Protein AF-A0A959C4T7-F1 (afdb_monomer_lite)

Structure (mmCIF, N/CA/C/O backbone):
data_AF-A0A959C4T7-F1
#
_entry.id   AF-A0A959C4T7-F1
#
loop_
_atom_site.group_PDB
_atom_site.id
_atom_site.type_symbol
_atom_site.label_atom_id
_atom_site.label_alt_id
_atom_site.label_comp_id
_atom_site.label_asym_id
_atom_site.label_entity_id
_atom_site.label_seq_id
_atom_site.pdbx_PDB_ins_code
_atom_site.Cartn_x
_atom_site.Cartn_y
_atom_site.Cartn_z
_atom_site.occupancy
_atom_site.B_iso_or_equiv
_atom_site.auth_seq_id
_atom_site.auth_comp_id
_atom_site.auth_asym_id
_atom_site.auth_atom_id
_atom_site.pdbx_PDB_model_num
ATOM 1 N N . LYS A 1 1 ? -3.307 13.972 -1.573 1.00 52.47 1 LYS A N 1
ATOM 2 C CA . LYS A 1 1 ? -3.211 14.339 -3.016 1.00 52.47 1 LYS A CA 1
ATOM 3 C C . LYS A 1 1 ? -2.150 13.471 -3.699 1.00 52.47 1 LYS A C 1
ATOM 5 O O . LYS A 1 1 ? -2.328 13.117 -4.856 1.00 52.47 1 LYS A O 1
ATOM 10 N N . GLU A 1 2 ? -1.142 13.026 -2.947 1.00 57.19 2 GLU A N 1
ATOM 11 C CA . GLU A 1 2 ? 0.004 12.233 -3.391 1.00 57.19 2 GLU A CA 1
ATOM 12 C C . GLU A 1 2 ? -0.359 10.912 -4.082 1.00 57.19 2 GLU A C 1
ATOM 14 O O . GLU A 1 2 ? 0.265 10.553 -5.071 1.00 57.19 2 GLU A O 1
ATOM 19 N N . TRP A 1 3 ? -1.396 10.204 -3.622 1.00 58.41 3 TRP A N 1
ATOM 20 C CA . TRP A 1 3 ? -1.771 8.903 -4.195 1.00 58.41 3 TRP A CA 1
ATOM 21 C C . TRP A 1 3 ? -2.257 8.963 -5.645 1.00 58.41 3 TRP A C 1
ATOM 23 O O . TRP A 1 3 ? -1.956 8.081 -6.451 1.00 58.41 3 TRP A O 1
ATOM 33 N N . ARG A 1 4 ? -3.009 10.023 -5.966 1.00 61.78 4 ARG A N 1
ATOM 34 C CA . ARG A 1 4 ? -3.473 10.298 -7.328 1.00 61.78 4 ARG A CA 1
ATOM 35 C C . ARG A 1 4 ? -2.292 10.731 -8.192 1.00 61.78 4 ARG A C 1
ATOM 37 O O . ARG A 1 4 ? -2.090 10.178 -9.260 1.00 61.78 4 ARG A O 1
ATOM 44 N N . SER A 1 5 ? -1.447 11.615 -7.669 1.00 63.38 5 SER A N 1
ATOM 45 C CA . SER A 1 5 ? -0.265 12.094 -8.381 1.00 63.38 5 SER A CA 1
ATOM 46 C C . SER A 1 5 ? 0.776 11.000 -8.661 1.00 63.38 5 SER A C 1
ATOM 48 O O . SER A 1 5 ? 1.448 11.072 -9.681 1.00 63.38 5 SER A O 1
ATOM 50 N N . LEU A 1 6 ? 0.900 9.964 -7.818 1.00 62.59 6 LEU A N 1
ATOM 51 C CA . LEU A 1 6 ? 1.723 8.777 -8.109 1.00 62.59 6 LEU A CA 1
ATOM 52 C C . LEU A 1 6 ? 1.206 8.025 -9.340 1.00 62.59 6 LEU A C 1
ATOM 54 O O . LEU A 1 6 ? 1.989 7.590 -10.180 1.00 62.59 6 LEU A O 1
ATOM 58 N N . GLU A 1 7 ? -0.112 7.858 -9.430 1.00 62.66 7 GLU A N 1
ATOM 59 C CA . GLU A 1 7 ? -0.755 7.243 -10.590 1.00 62.66 7 GLU A CA 1
ATOM 60 C C . GLU A 1 7 ? -0.518 8.069 -11.845 1.00 62.66 7 GLU A C 1
ATOM 62 O O . GLU A 1 7 ? -0.033 7.541 -12.841 1.00 62.66 7 GLU A O 1
ATOM 67 N N . ASP A 1 8 ? -0.775 9.372 -11.749 1.00 63.81 8 ASP A N 1
ATOM 68 C CA . ASP A 1 8 ? -0.604 10.305 -12.853 1.00 63.81 8 ASP A CA 1
ATOM 69 C C . ASP A 1 8 ? 0.860 10.376 -13.299 1.00 63.81 8 ASP A C 1
ATOM 71 O O . ASP A 1 8 ? 1.118 10.438 -14.495 1.00 63.81 8 ASP A O 1
ATOM 75 N N . TYR A 1 9 ? 1.829 10.307 -12.380 1.00 65.44 9 TYR A N 1
ATOM 76 C CA . TYR A 1 9 ? 3.256 10.298 -12.712 1.00 65.44 9 TYR A CA 1
ATOM 77 C C . TYR A 1 9 ? 3.673 9.021 -13.441 1.00 65.44 9 TYR A C 1
ATOM 79 O O . TYR A 1 9 ? 4.323 9.096 -14.484 1.00 65.44 9 TYR A O 1
ATOM 87 N N . ILE A 1 10 ? 3.285 7.851 -12.918 1.00 63.84 10 ILE A N 1
ATOM 88 C CA . ILE A 1 10 ? 3.581 6.564 -13.559 1.00 63.84 10 ILE A CA 1
ATOM 89 C C . ILE A 1 10 ? 2.936 6.521 -14.947 1.00 63.84 10 ILE A C 1
ATOM 91 O O . ILE A 1 10 ? 3.570 6.081 -15.897 1.00 63.84 10 ILE A O 1
ATOM 95 N N . LEU A 1 11 ? 1.709 7.026 -15.096 1.00 62.94 11 LEU A N 1
ATOM 96 C CA . LEU A 1 11 ? 1.049 7.101 -16.395 1.00 62.94 11 LEU A CA 1
ATOM 97 C C . LEU A 1 11 ? 1.735 8.114 -17.322 1.00 62.94 11 LEU A C 1
ATOM 99 O O . LEU A 1 11 ? 2.043 7.760 -18.454 1.00 62.94 11 LEU A O 1
ATOM 103 N N . LYS A 1 12 ? 2.017 9.346 -16.884 1.00 61.69 12 LYS A N 1
ATOM 104 C CA . LYS A 1 12 ? 2.580 10.410 -17.738 1.00 61.69 12 LYS A CA 1
ATOM 105 C C . LYS A 1 12 ? 4.017 10.129 -18.174 1.00 61.69 12 LYS A C 1
ATOM 107 O O . LYS A 1 12 ? 4.310 10.241 -19.362 1.00 61.69 12 LYS A O 1
ATOM 112 N N . LYS A 1 13 ? 4.905 9.752 -17.249 1.00 58.84 13 LYS A N 1
ATOM 113 C CA . LYS A 1 13 ? 6.335 9.571 -17.548 1.00 58.84 13 LYS A CA 1
ATOM 114 C C . LYS A 1 13 ? 6.598 8.351 -18.429 1.00 58.84 13 LYS A C 1
ATOM 116 O O . LYS A 1 13 ? 7.440 8.411 -19.317 1.00 58.84 13 LYS A O 1
ATOM 121 N N . GLU A 1 14 ? 5.848 7.275 -18.213 1.00 53.69 14 GLU A N 1
ATOM 122 C CA . GLU A 1 14 ? 6.056 6.014 -18.923 1.00 53.69 14 GLU A CA 1
ATOM 123 C C . GLU A 1 14 ? 5.244 5.949 -20.232 1.00 53.69 14 GLU A C 1
ATOM 125 O O . GLU A 1 14 ? 5.762 5.474 -21.240 1.00 53.69 14 GLU A O 1
ATOM 130 N N . SER A 1 15 ? 4.011 6.484 -20.284 1.00 49.34 15 SER A N 1
ATOM 131 C CA . SER A 1 15 ? 3.181 6.414 -21.507 1.00 49.34 15 SER A CA 1
ATOM 132 C C . SER A 1 15 ? 3.570 7.405 -22.609 1.00 49.34 15 SER A C 1
ATOM 134 O O . SER A 1 15 ? 3.299 7.134 -23.781 1.00 49.34 15 SER A O 1
ATOM 136 N N . ALA A 1 16 ? 4.197 8.537 -22.264 1.00 49.41 16 ALA A N 1
ATOM 137 C CA . ALA A 1 16 ? 4.578 9.552 -23.247 1.00 49.41 16 ALA A CA 1
ATOM 138 C C . ALA A 1 16 ? 5.778 9.122 -24.107 1.00 49.41 16 ALA A C 1
ATOM 140 O O . ALA A 1 16 ? 5.846 9.482 -25.281 1.00 49.41 16 ALA A O 1
ATOM 141 N N . ALA A 1 17 ? 6.703 8.335 -23.548 1.00 51.78 17 ALA A N 1
ATOM 142 C CA . ALA A 1 17 ? 7.882 7.861 -24.270 1.00 51.78 17 ALA A CA 1
ATOM 143 C C . ALA A 1 17 ? 7.602 6.571 -25.050 1.00 51.78 17 ALA A C 1
ATOM 145 O O . ALA A 1 17 ? 8.000 6.448 -26.206 1.00 51.78 17 ALA A O 1
ATOM 146 N N . ASN A 1 18 ? 6.874 5.628 -24.447 1.00 52.59 18 ASN A N 1
ATOM 147 C CA . ASN A 1 18 ? 6.662 4.299 -24.998 1.00 52.59 18 ASN A CA 1
ATOM 148 C C . ASN A 1 18 ? 5.244 3.829 -24.670 1.00 52.59 18 ASN A C 1
ATOM 150 O O . ASN A 1 18 ? 4.721 4.109 -23.603 1.00 52.59 18 ASN A O 1
ATOM 154 N N . LYS A 1 19 ? 4.572 3.109 -25.572 1.00 61.03 19 LYS A N 1
ATOM 155 C CA . LYS A 1 19 ? 3.182 2.636 -25.390 1.00 61.03 19 LYS A CA 1
ATOM 156 C C . LYS A 1 19 ? 3.085 1.513 -24.338 1.00 61.03 19 LYS A C 1
ATOM 158 O O . LYS A 1 19 ? 2.702 0.386 -24.664 1.00 61.03 19 LYS A O 1
ATOM 163 N N . LEU A 1 20 ? 3.478 1.792 -23.100 1.00 65.44 20 LEU A N 1
ATOM 164 C CA . LEU A 1 20 ? 3.602 0.823 -22.021 1.00 65.44 20 LEU A CA 1
ATOM 165 C C . LEU A 1 20 ? 2.215 0.456 -21.490 1.00 65.44 20 LEU A C 1
ATOM 167 O O . LEU A 1 20 ? 1.358 1.309 -21.257 1.00 65.44 20 LEU A O 1
ATOM 171 N N . LYS A 1 21 ? 1.975 -0.849 -21.325 1.00 76.94 21 LYS A N 1
ATOM 172 C CA . LYS A 1 21 ? 0.752 -1.366 -20.704 1.00 76.94 21 LYS A CA 1
ATOM 173 C C . LYS A 1 21 ? 0.978 -1.447 -19.206 1.00 76.94 21 LYS A C 1
ATOM 175 O O . LYS A 1 21 ? 1.887 -2.147 -18.765 1.00 76.94 21 LYS A O 1
ATOM 180 N N . ILE A 1 22 ? 0.135 -0.759 -18.447 1.00 80.69 22 ILE A N 1
ATOM 181 C CA . ILE A 1 22 ? 0.238 -0.674 -16.992 1.00 80.69 22 ILE A CA 1
ATOM 182 C C . ILE A 1 22 ? -1.016 -1.298 -16.376 1.00 80.69 22 ILE A C 1
ATOM 184 O O . ILE A 1 22 ? -2.133 -1.030 -16.814 1.00 80.69 22 ILE A O 1
ATOM 188 N N . CYS A 1 23 ? -0.829 -2.148 -15.370 1.00 87.12 23 CYS A N 1
ATOM 189 C CA . CYS A 1 23 ? -1.897 -2.692 -14.536 1.00 87.12 23 CYS A CA 1
ATOM 190 C C . CYS A 1 23 ? -1.645 -2.276 -13.091 1.00 87.12 23 CYS A C 1
ATOM 192 O O . CYS A 1 23 ? -0.560 -2.496 -12.555 1.00 87.12 23 CYS A O 1
ATOM 194 N N . VAL A 1 24 ? -2.658 -1.695 -12.460 1.00 87.62 24 VAL A N 1
ATOM 195 C CA . VAL A 1 24 ? -2.575 -1.192 -11.093 1.00 87.62 24 VAL A CA 1
ATOM 196 C C . VAL A 1 24 ? -3.536 -1.979 -10.216 1.00 87.62 24 VAL A C 1
ATOM 198 O O . VAL A 1 24 ? -4.728 -2.052 -10.503 1.00 87.62 24 VAL A O 1
ATOM 201 N N . PHE A 1 25 ? -3.016 -2.525 -9.123 1.00 91.94 25 PHE A N 1
ATOM 202 C CA . PHE A 1 25 ? -3.787 -3.172 -8.068 1.00 91.94 25 PHE A CA 1
ATOM 203 C C . PHE A 1 25 ? -3.610 -2.386 -6.777 1.00 91.94 25 PHE A C 1
ATOM 205 O O . PHE A 1 25 ? -2.521 -1.882 -6.500 1.00 91.94 25 PHE A O 1
ATOM 212 N N . THR A 1 26 ? -4.667 -2.266 -5.982 1.00 92.56 26 THR A N 1
ATOM 213 C CA . THR A 1 26 ? -4.617 -1.547 -4.710 1.00 92.56 26 THR A CA 1
ATOM 214 C C . THR A 1 26 ? -5.614 -2.127 -3.722 1.00 92.56 26 THR A C 1
ATOM 216 O O . THR A 1 26 ? -6.638 -2.685 -4.118 1.00 92.56 26 THR A O 1
ATOM 219 N N . GLY A 1 27 ? -5.313 -1.986 -2.438 1.00 92.69 27 GLY A N 1
ATOM 220 C CA . GLY A 1 27 ? -6.198 -2.398 -1.365 1.00 92.69 27 GLY A CA 1
ATOM 221 C C . GLY A 1 27 ? -5.682 -1.959 0.002 1.00 92.69 27 GLY A C 1
ATOM 222 O O . GLY A 1 27 ? -4.584 -1.403 0.107 1.00 92.69 27 GLY A O 1
ATOM 223 N N . PRO A 1 28 ? -6.474 -2.194 1.055 1.00 93.81 28 PRO A N 1
ATOM 224 C CA . PRO A 1 28 ? -6.009 -2.057 2.424 1.00 93.81 28 PRO A CA 1
ATOM 225 C C . PRO A 1 28 ? -5.143 -3.254 2.833 1.00 93.81 28 PRO A C 1
ATOM 227 O O . PRO A 1 28 ? -5.258 -4.354 2.282 1.00 93.81 28 PRO A O 1
ATOM 230 N N . VAL A 1 29 ? -4.304 -3.039 3.838 1.00 90.62 29 VAL A N 1
ATOM 231 C CA . VAL A 1 29 ? -3.839 -4.094 4.741 1.00 90.62 29 VAL A CA 1
ATOM 232 C C . VAL A 1 29 ? -4.866 -4.181 5.867 1.00 90.62 29 VAL A C 1
ATOM 234 O O . VAL A 1 29 ? -5.235 -3.149 6.417 1.00 90.62 29 VAL A O 1
ATOM 237 N N . LEU A 1 30 ? -5.365 -5.384 6.154 1.00 91.00 30 LEU A N 1
ATOM 238 C CA . LEU A 1 30 ? -6.324 -5.613 7.235 1.00 91.00 30 LEU A CA 1
ATOM 239 C C . LEU A 1 30 ? -5.571 -6.154 8.447 1.00 91.00 30 LEU A C 1
ATOM 241 O O . LEU A 1 30 ? -5.122 -7.302 8.422 1.00 91.00 30 LEU A O 1
ATOM 245 N N . ASP A 1 31 ? -5.431 -5.334 9.481 1.00 85.69 31 ASP A N 1
ATOM 246 C CA . ASP A 1 31 ? -4.787 -5.720 10.733 1.00 85.69 31 ASP A CA 1
ATOM 247 C C . ASP A 1 31 ? -5.857 -5.984 11.810 1.00 85.69 31 ASP A C 1
ATOM 249 O O . ASP A 1 31 ? -6.759 -5.162 11.990 1.00 85.69 31 ASP A O 1
ATOM 253 N N . PRO A 1 32 ? -5.798 -7.104 12.557 1.00 86.75 32 PRO A N 1
ATOM 254 C CA . PRO A 1 32 ? -6.698 -7.343 13.686 1.00 86.75 32 PRO A CA 1
ATOM 255 C C . PRO A 1 32 ? -6.684 -6.236 14.750 1.00 86.75 32 PRO A C 1
ATOM 257 O O . PRO A 1 32 ? -7.658 -6.101 15.489 1.00 86.75 32 PRO A O 1
ATOM 260 N N . GLU A 1 33 ? -5.610 -5.451 14.829 1.00 83.44 33 GLU A N 1
ATOM 261 C CA . GLU A 1 33 ? -5.446 -4.310 15.733 1.00 83.44 33 GLU A CA 1
ATOM 262 C C . GLU A 1 33 ? -5.743 -2.959 15.059 1.00 83.44 33 GLU A C 1
ATOM 264 O O . GLU A 1 33 ? -5.458 -1.906 15.635 1.00 83.44 33 GLU A O 1
ATOM 269 N N . ASP A 1 34 ? -6.346 -2.955 13.862 1.00 88.56 34 ASP A N 1
ATOM 270 C CA . ASP A 1 34 ? -6.796 -1.717 13.229 1.00 88.56 34 ASP A CA 1
ATOM 271 C C . ASP A 1 34 ? -7.769 -0.955 14.157 1.00 88.56 34 ASP A C 1
ATOM 273 O O . ASP A 1 34 ? -8.637 -1.555 14.813 1.00 88.56 34 ASP A O 1
ATOM 277 N N . PRO A 1 35 ? -7.649 0.384 14.223 1.00 89.19 35 PRO A N 1
ATOM 278 C CA . PRO A 1 35 ? -8.424 1.220 15.119 1.00 89.19 35 PRO A CA 1
ATOM 279 C C . PRO A 1 35 ? -9.915 1.137 14.800 1.00 89.19 35 PRO A C 1
ATOM 281 O O . PRO A 1 35 ? -10.342 0.971 13.655 1.00 89.19 35 PRO A O 1
ATOM 284 N N . VAL A 1 36 ? -10.726 1.299 15.836 1.00 91.88 36 VAL A N 1
ATOM 285 C CA . VAL A 1 36 ? -12.180 1.174 15.740 1.00 91.88 36 VAL A CA 1
ATOM 286 C C . VAL A 1 36 ? -12.776 2.536 15.411 1.00 91.88 36 VAL A C 1
ATOM 288 O O . VAL A 1 36 ? -12.429 3.541 16.033 1.00 91.88 36 VAL A O 1
ATOM 291 N N . PHE A 1 37 ? -13.692 2.585 14.451 1.00 93.25 37 PHE A N 1
ATOM 292 C CA . PHE A 1 37 ? -14.459 3.784 14.142 1.00 93.25 37 PHE A CA 1
ATOM 293 C C . PHE A 1 37 ? -15.189 4.290 15.397 1.00 93.25 37 PHE A C 1
ATOM 295 O O . PHE A 1 37 ? -15.720 3.502 16.182 1.00 93.25 37 PHE A O 1
ATOM 302 N N . VAL A 1 38 ? -15.199 5.607 15.624 1.00 89.81 38 VAL A N 1
ATOM 303 C CA . VAL A 1 38 ? -15.763 6.173 16.867 1.00 89.81 38 VAL A CA 1
ATOM 304 C C . VAL A 1 38 ? -17.278 6.005 16.979 1.00 89.81 38 VAL A C 1
ATOM 306 O O . VAL A 1 38 ? -17.814 6.077 18.082 1.00 89.81 38 VAL A O 1
ATOM 309 N N . THR A 1 39 ? -17.973 5.813 15.857 1.00 89.88 39 THR A N 1
ATOM 310 C CA . THR A 1 39 ? -19.428 5.633 15.797 1.00 89.88 39 THR A CA 1
ATOM 311 C C . THR A 1 39 ? -19.758 4.210 15.369 1.00 89.88 39 THR A C 1
ATOM 313 O O . THR A 1 39 ? -19.204 3.715 14.395 1.00 89.88 39 THR A O 1
ATOM 316 N N . ASP A 1 40 ? -20.695 3.562 16.052 1.00 89.25 40 ASP A N 1
ATOM 317 C CA . ASP A 1 40 ? -21.152 2.238 15.635 1.00 89.25 40 ASP A CA 1
ATOM 318 C C . ASP A 1 40 ? -21.925 2.329 14.315 1.00 89.25 40 ASP A C 1
ATOM 320 O O . ASP A 1 40 ? -22.788 3.191 14.120 1.00 89.25 40 ASP A O 1
ATOM 324 N N . VAL A 1 41 ? -21.648 1.407 13.398 1.00 88.81 41 VAL A N 1
ATOM 325 C CA . VAL A 1 41 ? -22.343 1.328 12.113 1.00 88.81 41 VAL A CA 1
ATOM 326 C C . VAL A 1 41 ? -23.367 0.214 12.223 1.00 88.81 41 VAL A C 1
ATOM 328 O O . VAL A 1 41 ? -23.010 -0.953 12.314 1.00 88.81 41 VAL A O 1
ATOM 331 N N . LYS A 1 42 ? -24.658 0.567 12.234 1.00 91.12 42 LYS A N 1
ATOM 332 C CA . LYS A 1 42 ? -25.766 -0.401 12.384 1.00 91.12 42 LYS A CA 1
ATOM 333 C C . LYS A 1 42 ? -25.669 -1.259 13.661 1.00 91.12 42 LYS A C 1
ATOM 335 O O . LYS A 1 42 ? -26.120 -2.398 13.671 1.00 91.12 42 LYS A O 1
ATOM 340 N N . GLY A 1 43 ? -25.115 -0.697 14.738 1.00 89.25 43 GLY A N 1
ATOM 341 C CA . GLY A 1 43 ? -24.920 -1.399 16.011 1.00 89.25 43 GLY A CA 1
ATOM 342 C C . GLY A 1 43 ? -23.677 -2.291 16.056 1.00 89.25 43 GLY A C 1
ATOM 343 O O . GLY A 1 43 ? -23.492 -3.012 17.032 1.00 89.25 43 GLY A O 1
ATOM 344 N N . GLU A 1 44 ? -22.824 -2.240 15.030 1.00 89.75 44 GLU A N 1
ATOM 345 C CA . GLU A 1 44 ? -21.572 -2.988 14.973 1.00 89.75 44 GLU A CA 1
ATOM 346 C C . GLU A 1 44 ? -20.360 -2.060 15.083 1.00 89.75 44 GLU A C 1
ATOM 348 O O . GLU A 1 44 ? -20.327 -0.956 14.525 1.00 89.75 44 GLU A O 1
ATOM 353 N N . ARG A 1 45 ? -19.333 -2.547 15.786 1.00 88.94 45 ARG A N 1
ATOM 354 C CA . ARG A 1 45 ? -18.019 -1.906 15.844 1.00 88.94 45 ARG A CA 1
ATOM 355 C C . ARG A 1 45 ? -17.259 -2.227 14.564 1.00 88.94 45 ARG A C 1
ATOM 357 O O . ARG A 1 45 ? -17.009 -3.392 14.271 1.00 88.94 45 ARG A O 1
ATOM 364 N N . VAL A 1 46 ? -16.875 -1.192 13.824 1.00 92.50 46 VAL A N 1
ATOM 365 C CA . VAL A 1 46 ? -16.160 -1.327 12.548 1.00 92.50 46 VAL A CA 1
ATOM 366 C C . VAL A 1 46 ? -14.708 -0.907 12.726 1.00 92.50 46 VAL A C 1
ATOM 368 O O . VAL A 1 46 ? -14.442 0.162 13.271 1.00 92.50 46 VAL A O 1
ATOM 371 N N . GLN A 1 47 ? -13.771 -1.726 12.250 1.00 92.19 47 GLN A N 1
ATOM 372 C CA . GLN A 1 47 ? -12.352 -1.371 12.190 1.00 92.19 47 GLN A CA 1
ATOM 373 C C . GLN A 1 47 ? -12.038 -0.617 10.898 1.00 92.19 47 GLN A C 1
ATOM 375 O O . GLN A 1 47 ? -12.608 -0.906 9.842 1.00 92.19 47 GLN A O 1
ATOM 380 N N . ILE A 1 48 ? -11.142 0.364 10.987 1.00 91.06 48 ILE A N 1
ATOM 381 C CA . ILE A 1 48 ? -10.713 1.180 9.853 1.00 91.06 48 ILE A CA 1
ATOM 382 C C . ILE A 1 48 ? -9.256 0.851 9.534 1.00 91.06 48 ILE A C 1
ATOM 384 O O . ILE A 1 48 ? -8.388 1.189 10.338 1.00 91.06 48 ILE A O 1
ATOM 388 N N . PRO A 1 49 ? -8.977 0.293 8.342 1.00 91.38 49 PRO A N 1
ATOM 389 C CA . PRO A 1 49 ? -7.618 0.040 7.898 1.00 91.38 49 PRO A CA 1
ATOM 390 C C . PRO A 1 49 ? -6.741 1.284 7.940 1.00 91.38 49 PRO A C 1
ATOM 392 O O . PRO A 1 49 ? -7.112 2.358 7.447 1.00 91.38 49 PRO A O 1
ATOM 395 N N . THR A 1 50 ? -5.551 1.131 8.505 1.00 86.62 50 THR A N 1
ATOM 396 C CA . THR A 1 50 ? -4.587 2.229 8.657 1.00 86.62 50 THR A CA 1
ATOM 397 C C . THR A 1 50 ? -3.506 2.259 7.590 1.00 86.62 50 THR A C 1
ATOM 399 O O . THR A 1 50 ? -2.859 3.295 7.423 1.00 86.62 50 THR A O 1
ATOM 402 N N . LEU A 1 51 ? -3.336 1.167 6.847 1.00 87.44 51 LEU A N 1
ATOM 403 C CA . LEU A 1 51 ? -2.281 0.990 5.859 1.00 87.44 51 LEU A CA 1
ATOM 404 C C . LEU A 1 51 ? -2.877 0.540 4.521 1.00 87.44 51 LEU A C 1
ATOM 406 O O . LEU A 1 51 ? -3.736 -0.338 4.464 1.00 87.44 51 LEU A O 1
ATOM 410 N N . PHE A 1 52 ? -2.409 1.145 3.433 1.00 90.19 52 PHE A N 1
ATOM 411 C CA . PHE A 1 52 ? -2.849 0.855 2.070 1.00 90.19 52 PHE A CA 1
ATOM 412 C C . PHE A 1 52 ? -1.658 0.509 1.201 1.00 90.19 52 PHE A C 1
ATOM 414 O O . PHE A 1 52 ? -0.563 1.038 1.393 1.00 90.19 52 PHE A O 1
ATOM 421 N N . TRP A 1 53 ? -1.891 -0.354 0.219 1.00 91.25 53 TRP A N 1
ATOM 422 C CA . TRP A 1 53 ? -0.878 -0.782 -0.728 1.00 91.25 53 TRP A CA 1
ATOM 423 C C . TRP A 1 53 ? -1.294 -0.506 -2.171 1.00 91.25 53 TRP A C 1
ATOM 425 O O . TRP A 1 53 ? -2.481 -0.464 -2.517 1.00 91.25 53 TRP A O 1
ATOM 435 N N . LYS A 1 54 ? -0.291 -0.342 -3.033 1.00 90.44 54 LYS A N 1
ATOM 436 C CA . LYS A 1 54 ? -0.441 -0.338 -4.492 1.00 90.44 54 LYS A CA 1
ATOM 437 C C . LYS A 1 54 ? 0.651 -1.179 -5.105 1.00 90.44 54 LYS A C 1
ATOM 439 O O . LYS A 1 54 ? 1.815 -1.054 -4.741 1.00 90.44 54 LYS A O 1
ATOM 444 N N . LEU A 1 55 ? 0.257 -2.033 -6.031 1.00 90.50 55 LEU A N 1
ATOM 445 C CA . LEU A 1 55 ? 1.148 -2.871 -6.804 1.00 90.50 55 LEU A CA 1
ATOM 446 C C . LEU A 1 55 ? 0.935 -2.536 -8.270 1.00 90.50 55 LEU A C 1
ATOM 448 O O . LEU A 1 55 ? -0.175 -2.656 -8.790 1.00 90.50 55 LEU A O 1
ATOM 452 N N . VAL A 1 56 ? 2.000 -2.098 -8.923 1.00 89.12 56 VAL A N 1
ATOM 453 C CA . VAL A 1 56 ? 1.964 -1.702 -10.325 1.00 89.12 56 VAL A CA 1
ATOM 454 C C . VAL A 1 56 ? 2.765 -2.706 -11.127 1.00 89.12 56 VAL A C 1
ATOM 456 O O . VAL A 1 56 ? 3.939 -2.925 -10.842 1.00 89.12 56 VAL A O 1
ATOM 459 N N . TYR A 1 57 ? 2.124 -3.298 -12.128 1.00 89.56 57 TYR A N 1
ATOM 460 C CA . TYR A 1 57 ? 2.774 -4.080 -13.169 1.00 89.56 57 TYR A CA 1
ATOM 461 C C . TYR A 1 57 ? 2.891 -3.240 -14.423 1.00 89.56 57 TYR A C 1
ATOM 463 O O . TYR A 1 57 ? 1.931 -2.579 -14.822 1.00 89.56 57 TYR A O 1
ATOM 471 N N . PHE A 1 58 ? 4.038 -3.317 -15.074 1.00 85.38 58 PHE A N 1
ATOM 472 C CA . PHE A 1 58 ? 4.269 -2.635 -16.333 1.00 85.38 58 PHE A CA 1
ATOM 473 C C . PHE A 1 58 ? 5.243 -3.425 -17.195 1.00 85.38 58 PHE A C 1
ATOM 475 O O . PHE A 1 58 ? 6.074 -4.183 -16.698 1.00 85.38 58 PHE A O 1
ATOM 482 N N . THR A 1 59 ? 5.113 -3.285 -18.506 1.00 82.88 59 THR A N 1
ATOM 483 C CA . THR A 1 59 ? 6.068 -3.841 -19.469 1.00 82.88 59 THR A CA 1
ATOM 484 C C . THR A 1 59 ? 7.006 -2.740 -19.912 1.00 82.88 59 THR A C 1
ATOM 486 O O . THR A 1 59 ? 6.491 -1.694 -20.281 1.00 82.88 59 THR A O 1
ATOM 489 N N . THR A 1 60 ? 8.314 -2.976 -19.933 1.00 70.06 60 THR A N 1
ATOM 490 C CA . THR A 1 60 ? 9.308 -2.084 -20.557 1.00 70.06 60 THR A CA 1
ATOM 491 C C . THR A 1 60 ? 9.489 -2.406 -22.051 1.00 70.06 60 THR A C 1
ATOM 493 O O . THR A 1 60 ? 8.964 -3.412 -22.537 1.00 70.06 60 THR A O 1
ATOM 496 N N . ASP A 1 61 ? 10.202 -1.563 -22.808 1.00 68.56 61 ASP A N 1
ATOM 497 C CA . ASP A 1 61 ? 10.415 -1.740 -24.264 1.00 68.56 61 ASP A CA 1
ATOM 498 C C . ASP A 1 61 ? 11.074 -3.071 -24.637 1.00 68.56 61 ASP A C 1
ATOM 500 O O . ASP A 1 61 ? 10.819 -3.643 -25.698 1.00 68.56 61 ASP A O 1
ATOM 504 N N . ASP A 1 62 ? 11.883 -3.603 -23.724 1.00 70.62 62 ASP A N 1
ATOM 505 C CA . ASP A 1 62 ? 12.495 -4.931 -23.799 1.00 70.62 62 ASP A CA 1
ATOM 506 C C . ASP A 1 62 ? 11.475 -6.083 -23.638 1.00 70.62 62 ASP A C 1
ATOM 508 O O . ASP A 1 62 ? 11.858 -7.253 -23.627 1.00 70.62 62 ASP A O 1
ATOM 512 N N . LYS A 1 63 ? 10.174 -5.766 -23.535 1.00 76.94 63 LYS A N 1
ATOM 513 C CA . LYS A 1 63 ? 9.048 -6.677 -23.271 1.00 76.94 63 LYS A CA 1
ATOM 514 C C . LYS A 1 63 ? 9.160 -7.422 -21.940 1.00 76.94 63 LYS A C 1
ATOM 516 O O . LYS A 1 63 ? 8.450 -8.409 -21.730 1.00 76.94 63 LYS A O 1
ATOM 521 N N . THR A 1 64 ? 10.003 -6.949 -21.026 1.00 84.12 64 THR A N 1
ATOM 522 C CA . THR A 1 64 ? 10.107 -7.507 -19.681 1.00 84.12 64 THR A CA 1
ATOM 523 C C . THR A 1 64 ? 8.933 -7.022 -18.839 1.00 84.12 64 THR A C 1
ATOM 525 O O . THR A 1 64 ? 8.686 -5.822 -18.730 1.00 84.12 64 THR A O 1
ATOM 528 N N . LEU A 1 65 ? 8.201 -7.957 -18.227 1.00 89.12 65 LEU A N 1
ATOM 529 C CA . LEU A 1 65 ? 7.193 -7.627 -17.223 1.00 89.12 65 LEU A CA 1
ATOM 530 C C . LEU A 1 65 ? 7.894 -7.307 -15.900 1.00 89.12 65 LEU A C 1
ATOM 532 O O . LEU A 1 65 ? 8.577 -8.161 -15.325 1.00 89.12 65 LEU A O 1
ATOM 536 N N . SER A 1 66 ? 7.680 -6.093 -15.417 1.00 88.38 66 SER A N 1
ATOM 537 C CA . SER A 1 66 ? 8.228 -5.552 -14.179 1.00 88.38 66 SER A CA 1
ATOM 538 C C . SER A 1 66 ? 7.109 -5.235 -13.193 1.00 88.38 66 SER A C 1
ATOM 540 O O . SER A 1 66 ? 5.955 -5.036 -13.586 1.00 88.38 66 SER A O 1
ATOM 542 N N . ARG A 1 67 ? 7.442 -5.215 -11.899 1.00 90.75 67 ARG A N 1
ATOM 543 C CA . ARG A 1 67 ? 6.507 -4.852 -10.833 1.00 90.75 67 ARG A CA 1
ATOM 544 C C . ARG A 1 67 ? 7.160 -4.007 -9.746 1.00 90.75 67 ARG A C 1
ATOM 546 O O . ARG A 1 67 ? 8.328 -4.201 -9.412 1.00 90.75 67 ARG A O 1
ATOM 553 N N . VAL A 1 68 ? 6.366 -3.109 -9.171 1.00 87.94 68 VAL A N 1
ATOM 554 C CA . VAL A 1 68 ? 6.771 -2.214 -8.082 1.00 87.94 68 VAL A CA 1
ATOM 555 C C . VAL A 1 68 ? 5.658 -2.067 -7.046 1.00 87.94 68 VAL A C 1
ATOM 557 O O . VAL A 1 68 ? 4.480 -1.974 -7.399 1.00 87.94 68 VAL A O 1
ATOM 560 N N . GLY A 1 69 ? 6.035 -2.075 -5.766 1.00 88.75 69 GLY A N 1
ATOM 561 C CA . GLY A 1 69 ? 5.125 -1.977 -4.629 1.00 88.75 69 GLY A CA 1
ATOM 562 C C . GLY A 1 69 ? 5.236 -0.648 -3.886 1.00 88.75 69 GLY A C 1
ATOM 563 O O . GLY A 1 69 ? 6.330 -0.112 -3.705 1.00 88.75 69 GLY A O 1
ATOM 564 N N . PHE A 1 70 ? 4.100 -0.153 -3.405 1.00 87.56 70 PHE A N 1
ATOM 565 C CA . PHE A 1 70 ? 3.997 1.045 -2.579 1.00 87.56 70 PHE A CA 1
ATOM 566 C C . PHE A 1 70 ? 3.130 0.797 -1.346 1.00 87.56 70 PHE A C 1
ATOM 568 O O . PHE A 1 70 ? 2.152 0.051 -1.424 1.00 87.56 70 PHE A O 1
ATOM 575 N N . LEU A 1 71 ? 3.460 1.473 -0.245 1.00 86.00 71 LEU A N 1
ATOM 576 C CA . LEU A 1 71 ? 2.687 1.529 0.994 1.00 86.00 71 LEU A CA 1
ATOM 577 C C . LEU A 1 71 ? 2.405 2.976 1.405 1.00 86.00 71 LEU A C 1
ATOM 579 O O . LEU A 1 71 ? 3.220 3.868 1.170 1.00 86.00 71 LEU A O 1
ATOM 583 N N . MET A 1 72 ? 1.258 3.201 2.039 1.00 84.06 72 MET A N 1
ATOM 584 C CA . MET A 1 72 ? 0.857 4.498 2.583 1.00 84.06 72 MET A CA 1
ATOM 585 C C . MET A 1 72 ? 0.069 4.316 3.881 1.00 84.06 72 MET A C 1
ATOM 587 O O . MET A 1 72 ? -0.903 3.560 3.911 1.00 84.06 72 MET A O 1
ATOM 591 N N . GLY A 1 73 ? 0.469 5.035 4.931 1.00 83.62 73 GLY A N 1
ATOM 592 C CA . GLY A 1 73 ? -0.215 5.057 6.225 1.00 83.62 73 GLY A CA 1
ATOM 593 C C . GLY A 1 73 ? -1.173 6.245 6.388 1.00 83.62 73 GLY A C 1
ATOM 594 O O . GLY A 1 73 ? -0.928 7.335 5.865 1.00 83.62 73 GLY A O 1
ATOM 595 N N . GLN A 1 74 ? -2.254 6.041 7.147 1.00 81.19 74 GLN A N 1
ATOM 596 C CA . GLN A 1 74 ? -3.222 7.083 7.532 1.00 81.19 74 GLN A CA 1
ATOM 597 C C . GLN A 1 74 ? -3.607 7.074 9.026 1.00 81.19 74 GLN A C 1
ATOM 599 O O . GLN A 1 74 ? -4.561 7.746 9.424 1.00 81.19 74 GLN A O 1
ATOM 604 N N . LYS A 1 75 ? -2.903 6.303 9.868 1.00 80.44 75 LYS A N 1
ATOM 605 C CA . LYS A 1 75 ? -3.261 6.098 11.284 1.00 80.44 75 LYS A CA 1
ATOM 606 C C . LYS A 1 75 ? -3.343 7.407 12.067 1.00 80.44 75 LYS A C 1
ATOM 608 O O . LYS A 1 75 ? -4.373 7.688 12.681 1.00 80.44 75 LYS A O 1
ATOM 613 N N . ASN A 1 76 ? -2.296 8.230 12.023 1.00 76.88 76 ASN A N 1
ATOM 614 C CA . ASN A 1 76 ? -2.246 9.44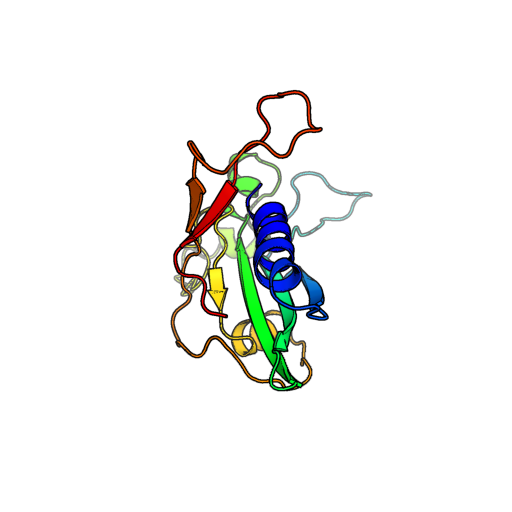7 12.832 1.00 76.88 76 ASN A CA 1
ATOM 615 C C . ASN A 1 76 ? -3.304 10.467 12.367 1.00 76.88 76 ASN A C 1
ATOM 617 O O . ASN A 1 76 ? -3.893 11.150 13.207 1.00 76.88 76 ASN A O 1
ATOM 621 N N . LEU A 1 77 ? -3.640 10.518 11.073 1.00 81.44 77 LEU A N 1
ATOM 622 C CA . LEU A 1 77 ? -4.745 11.330 10.549 1.00 81.44 77 LEU A CA 1
ATOM 623 C C . LEU A 1 77 ? -6.109 10.919 11.131 1.00 81.44 77 LEU A C 1
ATOM 625 O O . LEU A 1 77 ? -6.890 11.793 11.520 1.00 81.44 77 LEU A O 1
ATOM 629 N N . LEU A 1 78 ? -6.397 9.614 11.197 1.00 85.06 78 LEU A N 1
ATOM 630 C CA . LEU A 1 78 ? -7.654 9.088 11.745 1.00 85.06 78 LEU A CA 1
ATOM 631 C C . LEU A 1 78 ? -7.803 9.421 13.233 1.00 85.06 78 LEU A C 1
ATOM 633 O O . LEU A 1 78 ? -8.873 9.867 13.658 1.00 85.06 78 LEU A O 1
ATOM 637 N N . LEU A 1 79 ? -6.724 9.253 14.002 1.00 83.12 79 LEU A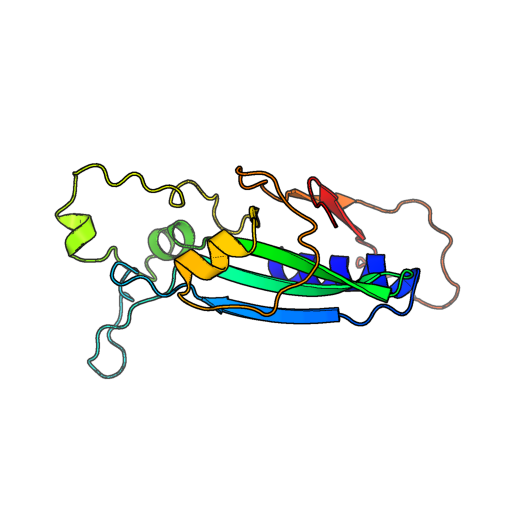 N 1
ATOM 638 C CA . LEU A 1 79 ? -6.706 9.525 15.440 1.00 83.12 79 LEU A CA 1
ATOM 639 C C . LEU A 1 79 ? -6.806 11.031 15.733 1.00 83.12 79 LEU A C 1
ATOM 641 O O . LEU A 1 79 ? -7.660 11.452 16.509 1.00 83.12 79 LEU A O 1
ATOM 645 N N . LYS A 1 80 ? -6.001 11.871 15.062 1.00 84.38 80 LYS A N 1
ATOM 646 C CA . LYS A 1 80 ? -6.016 13.340 15.247 1.00 84.38 80 LYS A CA 1
ATOM 647 C C . LYS A 1 80 ? -7.374 13.961 14.932 1.00 84.38 80 LYS A C 1
ATOM 649 O O . LYS A 1 80 ? -7.750 14.957 15.543 1.00 84.38 80 LYS A O 1
ATOM 654 N N . ARG A 1 81 ? -8.104 13.400 13.964 1.00 87.69 81 ARG A N 1
ATOM 655 C CA . ARG A 1 81 ? -9.441 13.873 13.574 1.00 87.69 81 ARG A CA 1
ATOM 656 C C . ARG A 1 81 ? -10.570 13.253 14.391 1.00 87.69 81 ARG A C 1
ATOM 658 O O . ARG A 1 81 ? -11.727 13.534 14.095 1.00 87.69 81 ARG A O 1
ATOM 665 N N . ASN A 1 82 ? -10.249 12.428 15.389 1.00 87.31 82 ASN A N 1
ATOM 666 C CA . ASN A 1 82 ? -11.225 11.703 16.197 1.00 87.31 82 ASN A CA 1
ATOM 667 C C . ASN A 1 82 ? -12.217 10.895 15.335 1.00 87.31 82 ASN A C 1
ATOM 669 O O . ASN A 1 82 ? -13.405 10.820 15.634 1.00 87.31 82 ASN A O 1
ATOM 673 N N . ILE A 1 83 ? -11.728 10.339 14.221 1.00 88.69 83 ILE A N 1
ATOM 674 C CA . ILE A 1 83 ? -12.502 9.464 13.331 1.00 88.69 83 ILE A CA 1
ATOM 675 C C . ILE A 1 83 ? -12.447 8.036 13.865 1.00 88.69 83 ILE A C 1
ATOM 677 O O . ILE A 1 83 ? -13.452 7.334 13.861 1.00 88.69 83 ILE A O 1
ATOM 681 N N . ALA A 1 84 ? -11.284 7.606 14.349 1.00 87.94 84 ALA A N 1
ATOM 682 C CA . ALA A 1 84 ? -11.098 6.294 14.947 1.00 87.94 84 ALA A CA 1
ATOM 683 C C . ALA A 1 84 ? -10.444 6.424 16.324 1.00 87.94 84 ALA A C 1
ATOM 685 O O . ALA A 1 84 ? -9.724 7.388 16.592 1.00 87.94 84 ALA A O 1
ATOM 686 N N . LYS A 1 85 ? -10.693 5.443 17.185 1.00 88.12 85 LYS A N 1
ATOM 687 C CA . LYS A 1 85 ? -10.023 5.269 18.475 1.00 88.12 85 LYS A CA 1
ATOM 688 C C . LYS A 1 85 ? -9.088 4.056 18.404 1.00 88.12 85 LYS A C 1
ATOM 690 O O . LYS A 1 85 ? -9.413 3.111 17.680 1.00 88.12 85 LYS A O 1
ATOM 695 N N . PRO A 1 86 ? -7.951 4.064 19.123 1.00 81.88 86 PRO A N 1
ATOM 696 C CA . PRO A 1 86 ? -7.061 2.907 19.180 1.00 81.88 86 PRO A CA 1
ATOM 697 C C . PRO A 1 86 ? -7.828 1.647 19.582 1.00 81.88 86 PRO A C 1
ATOM 699 O O . PRO A 1 86 ? -8.809 1.723 20.331 1.00 81.88 86 PRO A O 1
ATOM 702 N N . TYR A 1 87 ? -7.401 0.500 19.060 1.00 78.81 87 TYR A N 1
ATOM 703 C CA . TYR A 1 87 ? -8.002 -0.776 19.425 1.00 78.81 87 TYR A CA 1
ATOM 704 C C . TYR A 1 87 ? -7.765 -1.065 20.919 1.00 78.81 87 TYR A C 1
ATOM 706 O O . TYR A 1 87 ? -6.763 -0.635 21.487 1.00 78.81 87 TYR A O 1
ATOM 714 N N . GLU A 1 88 ? -8.689 -1.775 21.574 1.00 70.12 88 GLU A N 1
ATOM 715 C CA . GLU A 1 88 ? -8.671 -1.972 23.036 1.00 70.12 88 GLU A CA 1
ATOM 716 C C . GLU A 1 88 ? -7.357 -2.613 23.527 1.00 70.12 88 GLU A C 1
ATOM 718 O O . GLU A 1 88 ? -6.820 -2.188 24.548 1.00 70.12 88 GLU A O 1
ATOM 723 N N . SER A 1 89 ? -6.763 -3.532 22.753 1.00 64.00 89 SER A N 1
ATOM 724 C CA . SER A 1 89 ? -5.456 -4.129 23.078 1.00 64.00 89 SER A CA 1
ATOM 725 C C . SER A 1 89 ? -4.280 -3.143 23.006 1.00 64.00 89 SER A C 1
ATOM 727 O O . SER A 1 89 ? -3.319 -3.300 23.758 1.00 64.00 89 SER A O 1
ATOM 729 N N . GLU A 1 90 ? -4.335 -2.103 22.161 1.00 57.84 90 GLU A N 1
ATOM 730 C CA . GLU A 1 90 ? -3.300 -1.056 22.113 1.00 57.84 90 GLU A CA 1
ATOM 731 C C . GLU A 1 90 ? -3.357 -0.136 23.343 1.00 57.84 90 GLU A C 1
ATOM 733 O O . GLU A 1 90 ? -2.336 0.427 23.734 1.00 57.84 90 GLU A O 1
ATOM 738 N N . LEU A 1 91 ? -4.530 0.014 23.970 1.00 56.47 91 LEU A N 1
ATOM 739 C CA . LEU A 1 91 ? -4.697 0.821 25.185 1.00 56.47 91 LEU A CA 1
ATOM 740 C C . LEU A 1 91 ? -4.123 0.120 26.427 1.00 56.47 91 LEU A C 1
ATOM 742 O O . LEU A 1 91 ? -3.664 0.791 27.351 1.00 56.47 91 LEU A O 1
ATOM 746 N N . GLU A 1 92 ? -4.117 -1.215 26.439 1.00 51.69 92 GLU A N 1
ATOM 747 C CA . GLU A 1 92 ? -3.534 -2.031 27.512 1.00 51.69 92 GLU A CA 1
ATOM 748 C C . GLU A 1 92 ? -2.031 -2.296 27.296 1.00 51.69 92 GLU A C 1
ATOM 750 O O . GLU A 1 92 ? -1.269 -2.457 28.254 1.00 51.69 92 GLU A O 1
ATOM 755 N N . ALA A 1 93 ? -1.569 -2.283 26.043 1.00 48.69 93 ALA A N 1
ATOM 756 C CA . ALA A 1 93 ? -0.177 -2.505 25.679 1.00 48.69 93 ALA A CA 1
ATOM 757 C C . ALA A 1 93 ? 0.648 -1.201 25.655 1.00 48.69 93 ALA A C 1
ATOM 759 O O . ALA A 1 93 ? 1.045 -0.706 24.604 1.00 48.69 93 ALA A O 1
ATOM 760 N N . VAL A 1 94 ? 1.080 -0.734 26.832 1.00 43.12 94 VAL A N 1
ATOM 761 C CA . VAL A 1 94 ? 2.296 0.114 26.976 1.00 43.12 94 VAL A CA 1
ATOM 762 C C . VAL A 1 94 ? 3.580 -0.680 26.616 1.00 43.12 94 VAL A C 1
ATOM 764 O O . VAL A 1 94 ? 4.702 -0.181 26.678 1.00 43.12 94 VAL A O 1
ATOM 767 N N . VAL A 1 95 ? 3.442 -1.943 26.201 1.00 39.81 95 VAL A N 1
ATOM 768 C CA . VAL A 1 95 ? 4.541 -2.866 25.920 1.00 39.81 95 VAL A CA 1
ATOM 769 C C . VAL A 1 95 ? 4.866 -2.881 24.426 1.00 39.81 95 VAL A C 1
ATOM 771 O O . VAL A 1 95 ? 4.196 -3.527 23.628 1.00 39.81 95 VAL A O 1
ATOM 774 N N . VAL A 1 96 ? 5.932 -2.152 24.092 1.00 41.06 96 VAL A N 1
ATOM 775 C CA . VAL A 1 96 ? 6.909 -2.344 23.003 1.00 41.06 96 VAL A CA 1
ATOM 776 C C . VAL A 1 96 ? 6.596 -3.498 22.030 1.00 41.06 96 VAL A C 1
ATOM 778 O O . VAL A 1 96 ? 7.248 -4.541 22.048 1.00 41.06 96 VAL A O 1
ATOM 781 N N . LYS A 1 97 ? 5.648 -3.303 21.108 1.00 38.75 97 LYS A N 1
ATOM 782 C CA . LYS A 1 97 ? 5.742 -3.965 19.801 1.00 38.75 97 LYS A CA 1
ATOM 783 C C . LYS A 1 97 ? 6.695 -3.127 18.949 1.00 38.75 97 LYS A C 1
ATOM 785 O O . LYS A 1 97 ? 6.548 -1.903 18.942 1.00 38.75 97 LYS A O 1
ATOM 790 N N . PRO A 1 98 ? 7.667 -3.724 18.239 1.00 37.16 98 PRO A N 1
ATOM 791 C CA . PRO A 1 98 ? 8.413 -2.994 17.229 1.00 37.16 98 PRO A CA 1
ATOM 792 C C . PRO A 1 98 ? 7.417 -2.651 16.122 1.00 37.16 98 PRO A C 1
ATOM 794 O O . PRO A 1 98 ? 7.107 -3.468 15.257 1.00 37.16 98 PRO A O 1
ATOM 797 N N . LYS A 1 99 ? 6.839 -1.456 16.208 1.00 48.03 99 LYS A N 1
ATOM 798 C CA . LYS A 1 99 ? 5.916 -0.928 15.217 1.00 48.03 99 LYS A CA 1
ATOM 799 C C . LYS A 1 99 ? 6.755 -0.468 14.040 1.00 48.03 99 LYS A C 1
ATOM 801 O O . LYS A 1 99 ? 7.041 0.710 13.897 1.00 48.03 99 LYS A O 1
ATOM 806 N N . VAL A 1 100 ? 7.170 -1.423 13.209 1.00 46.22 100 VAL A N 1
ATOM 807 C CA . VAL A 1 100 ? 8.018 -1.192 12.025 1.00 46.22 100 VAL A CA 1
ATOM 808 C C . VAL A 1 100 ? 7.404 -0.140 11.076 1.00 46.22 100 VAL A C 1
ATOM 810 O O . VAL A 1 100 ? 8.100 0.385 10.214 1.00 46.22 100 VAL A O 1
ATOM 813 N N . PHE A 1 101 ? 6.122 0.206 11.261 1.00 50.34 101 PHE A N 1
ATOM 814 C CA . PHE A 1 101 ? 5.339 1.035 10.352 1.00 50.34 101 PHE A CA 1
ATOM 815 C C . PHE A 1 101 ? 4.484 2.137 11.014 1.00 50.34 101 PHE A C 1
ATOM 817 O O . PHE A 1 101 ? 3.854 2.896 10.281 1.00 50.34 101 PHE A O 1
ATOM 824 N N . ASP A 1 102 ? 4.473 2.286 12.352 1.00 49.16 102 ASP A N 1
ATOM 825 C CA . ASP A 1 102 ? 3.784 3.440 12.986 1.00 49.16 102 ASP A CA 1
ATOM 826 C C . ASP A 1 102 ? 4.568 4.756 12.789 1.00 49.16 102 ASP A C 1
ATOM 828 O O . ASP A 1 102 ? 4.006 5.835 12.973 1.00 49.16 102 ASP A O 1
ATOM 832 N N . ASP A 1 103 ? 5.831 4.666 12.355 1.00 51.16 103 ASP A N 1
ATOM 833 C CA . ASP A 1 103 ? 6.709 5.804 12.046 1.00 51.16 103 ASP A CA 1
ATOM 834 C C . ASP A 1 103 ? 6.534 6.338 10.612 1.00 51.16 103 ASP A C 1
ATOM 836 O O . ASP A 1 103 ? 7.276 7.220 10.170 1.00 51.16 103 ASP A O 1
ATOM 840 N N . TYR A 1 104 ? 5.578 5.805 9.844 1.00 56.31 104 TYR A N 1
ATOM 841 C CA . TYR A 1 104 ? 5.242 6.391 8.555 1.00 56.31 104 TYR A CA 1
ATOM 842 C C . TYR A 1 104 ? 4.511 7.715 8.758 1.00 56.31 104 TYR A C 1
ATOM 844 O O . TYR A 1 104 ? 3.438 7.774 9.362 1.00 56.31 104 TYR A O 1
ATOM 852 N N . ASP A 1 105 ? 5.100 8.783 8.220 1.00 56.97 105 ASP A N 1
ATOM 853 C CA . ASP A 1 105 ? 4.456 10.089 8.198 1.00 56.97 105 ASP A CA 1
ATOM 854 C C . ASP A 1 105 ? 3.092 9.972 7.512 1.00 56.97 105 ASP A C 1
ATOM 856 O O . ASP A 1 105 ? 2.961 9.340 6.458 1.00 56.97 105 ASP A O 1
ATOM 860 N N . ASP A 1 106 ? 2.079 10.602 8.110 1.00 57.50 106 ASP A N 1
ATOM 861 C CA . ASP A 1 106 ? 0.726 10.648 7.557 1.00 57.50 106 ASP A CA 1
ATOM 862 C C . ASP A 1 106 ? 0.764 11.032 6.072 1.00 57.50 106 ASP A C 1
ATOM 864 O O . ASP A 1 106 ? 1.345 12.057 5.709 1.00 57.50 106 ASP A O 1
ATOM 868 N N . ALA A 1 107 ? 0.110 10.230 5.224 1.00 59.62 107 ALA A N 1
ATOM 869 C CA . ALA A 1 107 ? -0.008 10.444 3.777 1.00 59.62 107 ALA A CA 1
ATOM 870 C C . ALA A 1 107 ? 1.299 10.369 2.961 1.00 59.62 107 ALA A C 1
ATOM 872 O O . ALA A 1 107 ? 1.270 10.571 1.742 1.00 59.62 107 ALA A O 1
ATOM 873 N N . ALA A 1 108 ? 2.432 10.014 3.571 1.00 65.06 108 ALA A N 1
ATOM 874 C CA . ALA A 1 108 ? 3.640 9.726 2.815 1.00 65.06 108 ALA A CA 1
ATOM 875 C C . ALA A 1 108 ? 3.530 8.375 2.094 1.00 65.06 108 ALA A C 1
ATOM 877 O O . ALA A 1 108 ? 3.047 7.380 2.635 1.00 65.06 108 ALA A O 1
ATOM 878 N N . THR A 1 109 ? 3.992 8.352 0.845 1.00 74.12 109 THR A N 1
ATOM 879 C CA . THR A 1 109 ? 4.084 7.126 0.048 1.00 74.12 109 THR A CA 1
ATOM 880 C C . THR A 1 109 ? 5.472 6.541 0.222 1.00 74.12 109 THR A C 1
ATOM 882 O O . THR A 1 109 ? 6.458 7.258 0.095 1.00 74.12 109 THR A O 1
ATOM 885 N N . TYR A 1 110 ? 5.564 5.243 0.464 1.00 78.75 110 TYR A N 1
ATOM 886 C CA . TYR A 1 110 ? 6.827 4.528 0.568 1.00 78.75 110 TYR A CA 1
ATOM 887 C C . TYR A 1 110 ? 6.900 3.473 -0.519 1.00 78.75 110 TYR A C 1
ATOM 889 O O . TYR A 1 110 ? 5.966 2.693 -0.685 1.00 78.75 110 TYR A O 1
ATOM 897 N N . GLN A 1 111 ? 8.009 3.426 -1.246 1.00 82.38 111 GLN A N 1
ATOM 898 C CA . GLN A 1 111 ? 8.305 2.313 -2.133 1.00 82.38 111 GLN A CA 1
ATOM 899 C C . GLN A 1 111 ? 8.866 1.149 -1.311 1.00 82.38 111 GLN A C 1
ATOM 901 O O . GLN A 1 111 ? 9.740 1.336 -0.457 1.00 82.38 111 GLN A O 1
ATOM 906 N N . VAL A 1 112 ? 8.336 -0.050 -1.550 1.00 82.75 112 VAL A N 1
ATOM 907 C CA . VAL A 1 112 ? 8.678 -1.266 -0.803 1.00 82.75 112 VAL A CA 1
ATOM 908 C C . VAL A 1 112 ? 8.842 -2.466 -1.728 1.00 82.75 112 VAL A C 1
ATOM 910 O O . VAL A 1 112 ? 8.340 -2.484 -2.853 1.00 82.75 112 VAL A O 1
ATOM 913 N N . ASN A 1 113 ? 9.508 -3.511 -1.230 1.00 87.62 113 ASN A N 1
ATOM 914 C CA . ASN A 1 113 ? 9.519 -4.801 -1.917 1.00 87.62 113 ASN A CA 1
ATOM 915 C C . ASN A 1 113 ? 8.108 -5.390 -1.957 1.00 87.62 113 ASN A C 1
ATOM 917 O O . ASN A 1 113 ? 7.376 -5.335 -0.967 1.00 87.62 113 ASN A O 1
ATOM 921 N N . VAL A 1 114 ? 7.761 -6.037 -3.069 1.00 89.69 114 VAL A N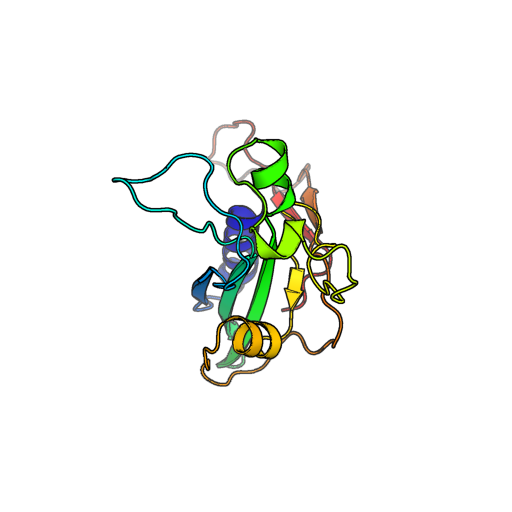 1
ATOM 922 C CA . VAL A 1 114 ? 6.460 -6.707 -3.221 1.00 89.69 114 VAL A CA 1
ATOM 923 C C . VAL A 1 114 ? 6.260 -7.778 -2.146 1.00 89.69 114 VAL A C 1
ATOM 925 O O . VAL A 1 114 ? 5.167 -7.894 -1.605 1.00 89.69 114 VAL A O 1
ATOM 928 N N . ASP A 1 115 ? 7.331 -8.460 -1.736 1.00 89.81 115 ASP A N 1
ATOM 929 C CA . ASP A 1 115 ? 7.307 -9.447 -0.651 1.00 89.81 115 ASP A CA 1
ATOM 930 C C . ASP A 1 115 ? 6.832 -8.862 0.695 1.00 89.81 115 ASP A C 1
ATOM 932 O O . ASP A 1 115 ? 6.304 -9.589 1.534 1.00 89.81 115 ASP A O 1
ATOM 936 N N . VAL A 1 116 ? 7.017 -7.557 0.935 1.00 87.44 116 VAL A N 1
ATOM 937 C CA . VAL A 1 116 ? 6.486 -6.888 2.136 1.00 87.44 116 VAL A CA 1
ATOM 938 C C . VAL A 1 116 ? 4.965 -6.801 2.047 1.00 87.44 116 VAL A C 1
ATOM 940 O O . VAL A 1 116 ? 4.281 -7.129 3.011 1.00 87.44 116 VAL A O 1
ATOM 943 N N . ILE A 1 117 ? 4.432 -6.427 0.882 1.00 90.31 117 ILE A N 1
ATOM 944 C CA . ILE A 1 117 ? 2.985 -6.370 0.645 1.00 90.31 117 ILE A CA 1
ATOM 945 C C . ILE A 1 117 ? 2.380 -7.775 0.750 1.00 90.31 117 ILE A C 1
ATOM 947 O O . ILE A 1 117 ? 1.356 -7.942 1.406 1.00 90.31 117 ILE A O 1
ATOM 951 N N . GLU A 1 118 ? 3.021 -8.796 0.174 1.00 92.38 118 GLU A N 1
ATOM 952 C CA . GLU A 1 118 ? 2.581 -10.198 0.287 1.00 92.38 118 GLU A CA 1
ATOM 953 C C . GLU A 1 118 ? 2.507 -10.651 1.754 1.00 92.38 118 GLU A C 1
ATOM 955 O O . GLU A 1 118 ? 1.501 -11.215 2.179 1.00 92.38 118 GLU A O 1
ATOM 960 N N . LYS A 1 119 ? 3.523 -10.332 2.569 1.00 90.19 119 LYS A N 1
ATOM 961 C CA . LYS A 1 119 ? 3.531 -10.659 4.008 1.00 90.19 119 LYS A CA 1
ATOM 962 C C . LYS A 1 119 ? 2.440 -9.940 4.796 1.00 90.19 119 LYS A C 1
ATOM 964 O O . LYS A 1 119 ? 1.839 -10.553 5.670 1.00 90.19 119 LYS A O 1
ATOM 969 N N . LEU A 1 120 ? 2.210 -8.659 4.511 1.00 87.94 120 LEU A N 1
ATOM 970 C CA . LEU A 1 120 ? 1.219 -7.846 5.222 1.00 87.94 120 LEU A CA 1
ATOM 971 C C . LEU A 1 120 ? -0.216 -8.226 4.852 1.00 87.94 120 LEU A C 1
ATOM 973 O O . LEU A 1 120 ? -1.097 -8.225 5.701 1.00 87.94 120 LEU A O 1
ATOM 977 N N . THR A 1 121 ? -0.458 -8.538 3.581 1.00 90.88 121 THR A N 1
ATOM 978 C CA . THR A 1 121 ? -1.809 -8.808 3.064 1.00 90.88 121 THR A CA 1
ATOM 979 C C . THR A 1 121 ? -2.182 -10.287 3.091 1.00 90.88 121 THR A C 1
ATOM 981 O O . THR A 1 121 ? -3.359 -10.622 2.991 1.00 90.88 121 THR A O 1
ATOM 984 N N . GLY A 1 122 ? -1.193 -11.183 3.168 1.00 91.50 122 GLY A N 1
ATOM 985 C CA . GLY A 1 122 ? -1.380 -12.618 2.957 1.00 91.50 122 GLY A CA 1
ATOM 986 C C . GLY A 1 122 ? -1.626 -13.003 1.492 1.00 91.50 122 GLY A C 1
ATOM 987 O O . GLY A 1 122 ? -1.865 -14.177 1.206 1.00 91.50 122 GLY A O 1
ATOM 988 N N . PHE A 1 123 ? -1.581 -12.050 0.554 1.00 92.38 123 PHE A N 1
ATOM 989 C CA . PHE A 1 123 ? -1.721 -12.337 -0.870 1.00 92.38 123 PHE A CA 1
ATOM 990 C C . PHE A 1 123 ? -0.418 -12.844 -1.480 1.00 92.38 123 PHE A C 1
ATOM 992 O O . PHE A 1 123 ? 0.677 -12.504 -1.042 1.00 92.38 123 PHE A O 1
ATOM 999 N N . ALA A 1 124 ? -0.554 -13.627 -2.548 1.00 93.69 124 ALA A N 1
ATOM 1000 C CA . ALA A 1 124 ? 0.542 -13.981 -3.435 1.00 93.69 124 ALA A CA 1
ATOM 1001 C C . ALA A 1 124 ? 0.286 -13.338 -4.796 1.00 93.69 124 ALA A C 1
ATOM 1003 O O . ALA A 1 124 ? -0.769 -13.557 -5.400 1.00 93.69 124 ALA A O 1
ATOM 1004 N N . PHE A 1 125 ? 1.245 -12.560 -5.291 1.00 92.94 125 PHE A N 1
ATOM 1005 C CA . PHE A 1 125 ? 1.130 -11.921 -6.592 1.00 92.94 125 PHE A CA 1
ATOM 1006 C C . PHE A 1 125 ? 1.977 -12.653 -7.641 1.00 92.94 125 PHE A C 1
ATOM 1008 O O . PHE A 1 125 ? 3.039 -13.198 -7.318 1.00 92.94 125 PHE A O 1
ATOM 1015 N N . PRO A 1 126 ? 1.554 -12.654 -8.920 1.00 93.88 126 PRO A N 1
ATOM 1016 C CA . PRO A 1 126 ? 2.342 -13.234 -10.000 1.00 93.88 126 PRO A CA 1
ATOM 1017 C C . PRO A 1 126 ? 3.785 -12.715 -10.014 1.00 93.88 126 PRO A C 1
ATOM 1019 O O . PRO A 1 126 ? 4.053 -11.534 -9.786 1.00 93.88 126 PRO A O 1
ATOM 1022 N N . LYS A 1 127 ? 4.748 -13.603 -10.272 1.00 92.81 127 LYS A N 1
ATOM 1023 C CA . LYS A 1 127 ? 6.155 -13.200 -10.336 1.00 92.81 127 LYS A CA 1
ATOM 1024 C C . LYS A 1 127 ? 6.402 -12.337 -11.577 1.00 92.81 127 LYS A C 1
ATOM 1026 O O . LYS A 1 127 ? 5.917 -12.636 -12.664 1.00 92.81 127 LYS A O 1
ATOM 1031 N N . ALA A 1 128 ? 7.180 -11.279 -11.390 1.00 90.56 128 ALA A N 1
ATOM 1032 C CA . ALA A 1 128 ? 7.687 -10.386 -12.424 1.00 90.56 128 ALA A CA 1
ATOM 1033 C C . ALA A 1 128 ? 9.031 -9.811 -11.948 1.00 90.56 128 ALA A C 1
ATOM 1035 O O . ALA A 1 128 ? 9.459 -10.086 -10.823 1.00 90.56 128 ALA A O 1
ATOM 1036 N N . LYS A 1 129 ? 9.718 -9.034 -12.788 1.00 89.00 129 LYS A N 1
ATOM 1037 C CA . LYS A 1 129 ? 10.971 -8.382 -12.398 1.00 89.00 129 LYS A 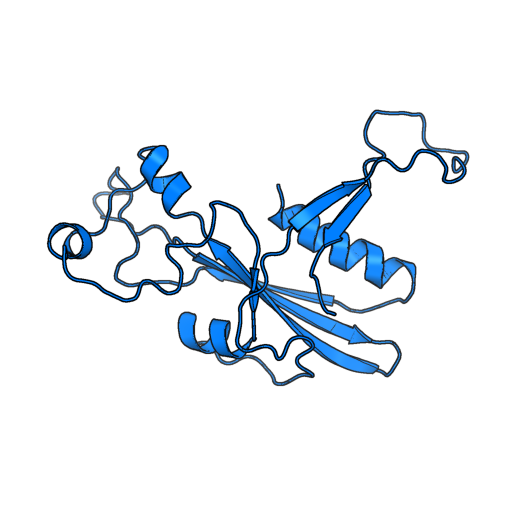CA 1
ATOM 1038 C C . LYS A 1 129 ? 10.691 -7.330 -11.319 1.00 89.00 129 LYS A C 1
ATOM 1040 O O . LYS A 1 129 ? 10.078 -6.307 -11.601 1.00 89.00 129 LYS A O 1
ATOM 1045 N N . ASP A 1 130 ? 11.157 -7.580 -10.099 1.00 87.12 130 ASP A N 1
ATOM 1046 C CA . ASP A 1 130 ? 11.129 -6.578 -9.032 1.00 87.12 130 ASP A CA 1
ATOM 1047 C C . ASP A 1 130 ? 12.136 -5.471 -9.356 1.00 87.12 130 ASP A C 1
ATOM 1049 O O . ASP A 1 130 ? 13.340 -5.725 -9.488 1.00 87.12 130 ASP A O 1
ATOM 1053 N N . THR A 1 131 ? 11.630 -4.254 -9.515 1.00 80.69 131 THR A N 1
ATOM 1054 C CA . THR A 1 131 ? 12.432 -3.066 -9.847 1.00 80.69 131 THR A CA 1
ATOM 1055 C C . THR A 1 131 ? 13.093 -2.479 -8.607 1.00 80.69 131 THR A C 1
ATOM 1057 O O . THR A 1 131 ? 14.184 -1.916 -8.662 1.00 80.69 131 THR A O 1
ATOM 1060 N N . TYR A 1 132 ? 12.462 -2.712 -7.460 1.00 77.25 132 TYR A N 1
ATOM 1061 C CA . TYR A 1 132 ? 12.951 -2.369 -6.142 1.00 77.25 132 TYR A CA 1
ATOM 1062 C C . TYR A 1 132 ? 13.398 -3.626 -5.401 1.00 77.25 132 TYR A C 1
ATOM 1064 O O . TYR A 1 132 ? 12.637 -4.588 -5.313 1.00 77.25 132 TYR A O 1
ATOM 1072 N N . LYS A 1 133 ? 14.637 -3.624 -4.898 1.00 72.88 133 LYS A N 1
ATOM 1073 C CA . LYS A 1 133 ? 15.241 -4.753 -4.166 1.00 72.88 133 LYS A CA 1
ATOM 1074 C C . LYS A 1 133 ? 16.019 -4.322 -2.918 1.00 72.88 133 LYS A C 1
ATOM 1076 O O . LYS A 1 133 ? 16.877 -5.064 -2.446 1.00 72.88 133 LYS A O 1
ATOM 1081 N N . ASP A 1 134 ? 15.768 -3.121 -2.398 1.00 69.69 134 ASP A N 1
ATOM 1082 C CA . ASP A 1 134 ? 16.378 -2.676 -1.138 1.00 69.69 134 ASP A CA 1
ATOM 1083 C C . ASP A 1 134 ? 15.541 -3.210 0.033 1.00 69.69 134 ASP A C 1
ATOM 1085 O O . ASP A 1 134 ? 14.312 -3.225 -0.014 1.00 69.69 134 ASP A O 1
ATOM 1089 N N . THR A 1 135 ? 16.193 -3.688 1.089 1.00 63.50 135 THR A N 1
ATOM 1090 C CA . THR A 1 135 ? 15.519 -4.169 2.302 1.00 63.50 135 THR A CA 1
ATOM 1091 C C . THR A 1 135 ? 14.871 -3.039 3.104 1.00 63.50 135 THR A C 1
ATOM 1093 O O . THR A 1 135 ? 14.003 -3.308 3.934 1.00 63.50 135 THR A O 1
ATOM 1096 N N . ARG A 1 136 ? 15.256 -1.784 2.854 1.00 66.69 136 ARG A N 1
ATOM 1097 C CA . ARG A 1 136 ? 14.678 -0.582 3.466 1.00 66.69 136 ARG A CA 1
ATOM 1098 C C . ARG A 1 136 ? 13.502 -0.071 2.637 1.00 66.69 136 ARG A C 1
ATOM 1100 O O . ARG A 1 136 ? 13.514 -0.177 1.417 1.00 66.69 136 ARG A O 1
ATOM 1107 N N . SER A 1 137 ? 12.5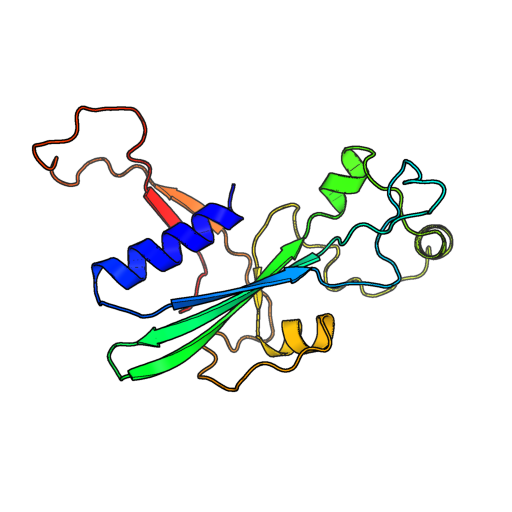05 0.535 3.275 1.00 62.19 137 SER A N 1
ATOM 1108 C CA . SER A 1 137 ? 11.470 1.306 2.572 1.00 62.19 137 SER A CA 1
ATOM 1109 C C . SER A 1 137 ? 11.979 2.716 2.268 1.00 62.19 137 SER A C 1
ATOM 1111 O O . SER A 1 137 ? 12.439 3.398 3.187 1.00 62.19 137 SER A O 1
ATOM 1113 N N . ILE A 1 138 ? 11.868 3.177 1.021 1.00 59.66 138 ILE A N 1
ATOM 1114 C CA . ILE A 1 138 ? 12.214 4.558 0.649 1.00 59.66 138 ILE A CA 1
ATOM 1115 C C . ILE A 1 138 ? 10.950 5.407 0.653 1.00 59.66 138 ILE A C 1
ATOM 1117 O O . ILE A 1 138 ? 9.978 5.090 -0.032 1.00 59.66 138 ILE A O 1
ATOM 1121 N N . LYS A 1 139 ? 10.969 6.500 1.420 1.00 64.88 139 LYS A N 1
ATOM 1122 C CA . LYS A 1 139 ? 9.927 7.526 1.366 1.00 64.88 139 LYS A CA 1
ATOM 1123 C C . LYS A 1 139 ? 10.001 8.220 0.011 1.00 64.88 139 LYS A C 1
ATOM 1125 O O . LYS A 1 139 ? 11.028 8.805 -0.324 1.00 64.88 139 LYS A O 1
ATOM 1130 N N . ILE A 1 140 ? 8.911 8.175 -0.736 1.00 57.62 140 ILE A N 1
ATOM 1131 C CA . ILE A 1 140 ? 8.745 8.939 -1.962 1.00 57.62 140 ILE A CA 1
ATOM 1132 C C . ILE A 1 140 ? 8.319 10.348 -1.575 1.00 57.62 140 ILE A C 1
ATOM 1134 O O . ILE A 1 140 ? 7.285 10.553 -0.932 1.00 57.62 140 ILE A O 1
ATOM 1138 N N . VAL A 1 141 ? 9.139 11.320 -1.961 1.00 57.56 141 VAL A N 1
ATOM 1139 C CA . VAL A 1 141 ? 8.848 12.736 -1.753 1.00 57.56 141 VAL A CA 1
ATOM 1140 C C . VAL A 1 141 ? 8.307 13.290 -3.060 1.00 57.56 141 VAL A C 1
ATOM 1142 O O . VAL A 1 141 ? 9.000 13.317 -4.076 1.00 57.56 141 VAL A O 1
ATOM 1145 N N . LEU A 1 142 ? 7.048 13.718 -3.031 1.00 46.72 142 LEU A N 1
ATOM 1146 C CA . LEU A 1 142 ? 6.436 14.408 -4.154 1.00 46.72 142 LEU A CA 1
ATOM 1147 C C . LEU A 1 142 ? 6.899 15.866 -4.144 1.00 46.72 142 LEU A C 1
ATOM 1149 O O . LEU A 1 142 ? 6.555 16.619 -3.233 1.00 46.72 142 LEU A O 1
ATOM 1153 N N . LYS A 1 143 ? 7.686 16.260 -5.146 1.00 42.50 143 LYS A N 1
ATOM 1154 C CA . LYS A 1 143 ? 8.069 17.653 -5.375 1.00 42.50 143 LYS A CA 1
ATOM 1155 C C . LYS A 1 143 ? 7.274 18.214 -6.542 1.00 42.50 143 LYS A C 1
ATOM 1157 O O . LYS A 1 143 ? 7.346 17.709 -7.657 1.00 42.50 143 LYS A O 1
ATOM 1162 N N . GLN A 1 144 ? 6.5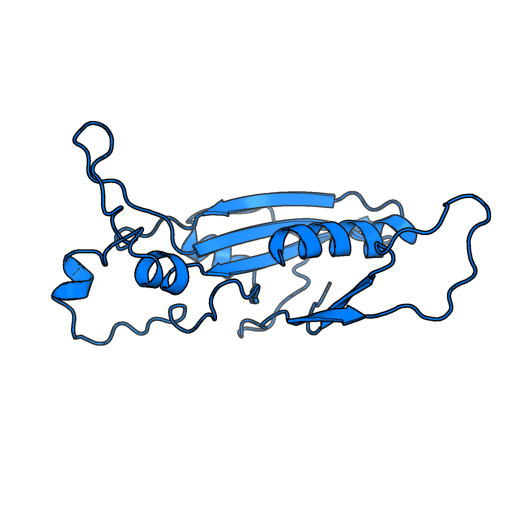25 19.272 -6.272 1.00 37.94 144 GLN A N 1
ATOM 1163 C CA . GLN A 1 144 ? 5.935 20.107 -7.310 1.00 37.94 144 GLN A CA 1
ATOM 1164 C C . GLN A 1 144 ? 7.058 20.905 -7.977 1.00 37.94 144 GLN A C 1
ATOM 1166 O O . GLN A 1 144 ? 7.879 21.504 -7.279 1.00 37.94 144 GLN A O 1
ATOM 1171 N N . VAL A 1 145 ? 7.122 20.869 -9.303 1.00 41.88 145 VAL A N 1
ATOM 1172 C CA . VAL A 1 145 ? 8.103 21.615 -10.092 1.00 41.88 145 VAL A CA 1
ATOM 1173 C C . VAL A 1 145 ? 7.326 22.563 -10.996 1.00 41.88 145 VAL A C 1
ATOM 1175 O O . VAL A 1 145 ? 6.473 22.133 -11.767 1.00 41.88 145 VAL A O 1
ATOM 1178 N N . GLU A 1 146 ? 7.601 23.860 -10.885 1.00 33.78 146 GLU A N 1
ATOM 1179 C CA . GLU A 1 146 ? 7.110 24.834 -11.859 1.00 33.78 146 GLU A CA 1
ATOM 1180 C C . GLU A 1 146 ? 7.911 24.659 -13.153 1.00 33.78 146 GLU A C 1
ATOM 1182 O O . GLU A 1 146 ? 9.137 24.795 -13.154 1.00 33.78 146 GLU A O 1
ATOM 1187 N N . ILE A 1 147 ? 7.241 24.323 -14.255 1.00 42.84 147 ILE A N 1
ATOM 1188 C CA . ILE A 1 147 ? 7.865 24.350 -15.579 1.00 42.84 147 ILE A CA 1
ATOM 1189 C C . ILE A 1 147 ? 7.735 25.781 -16.091 1.00 42.84 147 ILE A C 1
ATOM 1191 O O . ILE A 1 147 ? 6.682 26.173 -16.579 1.00 42.84 147 ILE A O 1
ATOM 1195 N N . SER A 1 148 ? 8.795 26.576 -15.960 1.00 35.72 148 SER A N 1
ATOM 1196 C CA . SER A 1 148 ? 8.779 27.959 -16.451 1.00 35.72 148 SER A CA 1
ATOM 1197 C C . SER A 1 148 ? 9.005 28.083 -17.962 1.00 35.72 148 SER A C 1
ATOM 1199 O O . SER A 1 148 ? 8.687 29.130 -18.500 1.00 35.72 148 SER A O 1
ATOM 1201 N N . ASP A 1 149 ? 9.511 27.059 -18.663 1.00 38.81 149 ASP A N 1
ATOM 1202 C CA . ASP A 1 149 ? 9.933 27.203 -20.068 1.00 38.81 149 ASP A CA 1
ATOM 1203 C C . ASP A 1 149 ? 9.863 25.885 -20.869 1.00 38.81 149 ASP A C 1
ATOM 1205 O O . ASP A 1 149 ? 10.883 25.358 -21.322 1.00 38.81 149 ASP A O 1
ATOM 1209 N N . LEU A 1 150 ? 8.667 25.329 -21.085 1.00 38.91 150 LEU A N 1
ATOM 1210 C CA . LEU A 1 150 ? 8.467 24.375 -22.183 1.00 38.91 150 LEU A CA 1
ATOM 1211 C C . LEU A 1 150 ? 7.373 24.905 -23.108 1.00 38.91 150 LEU A C 1
ATOM 1213 O O . LEU A 1 150 ? 6.195 24.828 -22.783 1.00 38.91 150 LEU A O 1
ATOM 1217 N N . GLU A 1 151 ? 7.824 25.501 -24.217 1.00 37.22 151 GLU A N 1
ATOM 1218 C CA . GLU A 1 151 ? 7.095 25.843 -25.446 1.00 37.22 151 GLU A CA 1
ATOM 1219 C C . GLU A 1 151 ? 5.576 25.627 -25.370 1.00 37.22 151 GLU A C 1
ATOM 1221 O O . GLU A 1 151 ? 5.086 24.503 -25.506 1.00 37.22 151 GLU A O 1
ATOM 1226 N N . SER A 1 152 ? 4.832 26.726 -25.199 1.00 34.31 152 SER A N 1
ATOM 1227 C CA . SER A 1 152 ? 3.378 26.756 -25.341 1.00 34.31 152 SER A CA 1
ATOM 1228 C C . SER A 1 152 ? 2.948 25.996 -26.593 1.00 34.31 152 SER A C 1
ATOM 1230 O O . SER A 1 152 ? 3.127 26.469 -27.718 1.00 34.31 152 SER A O 1
ATOM 1232 N N . PHE A 1 153 ? 2.314 24.840 -26.406 1.00 36.88 153 PHE A N 1
ATOM 1233 C CA . PHE A 1 153 ? 1.543 24.219 -27.471 1.00 36.88 153 PHE A CA 1
ATOM 1234 C C . PHE A 1 153 ? 0.431 25.202 -27.870 1.00 36.88 153 PHE A C 1
ATOM 1236 O O . PHE A 1 153 ? -0.349 25.629 -27.012 1.00 36.88 153 PHE A O 1
ATOM 1243 N N . PRO A 1 154 ? 0.326 25.603 -29.149 1.00 32.84 154 PRO A N 1
ATOM 1244 C CA . PRO A 1 154 ? -0.684 26.564 -29.555 1.00 32.84 154 PRO A CA 1
ATOM 1245 C C . PRO A 1 154 ? -2.051 25.872 -29.523 1.00 32.84 154 PRO A C 1
ATOM 1247 O O . PRO A 1 154 ? -2.403 25.130 -30.438 1.00 32.84 154 PRO A O 1
ATOM 1250 N N . GLY A 1 155 ? -2.819 26.089 -28.452 1.00 37.78 155 GLY A N 1
ATOM 1251 C CA . GLY A 1 155 ? -4.197 25.598 -28.361 1.00 37.78 155 GLY A CA 1
ATOM 1252 C C . GLY A 1 155 ? -4.835 25.574 -26.974 1.00 37.78 155 GLY A C 1
ATOM 1253 O O . GLY A 1 155 ? -6.062 25.562 -26.893 1.00 37.78 155 GLY A O 1
ATOM 1254 N N . THR A 1 156 ? -4.067 25.605 -25.887 1.00 38.47 156 THR A N 1
ATOM 1255 C CA . THR A 1 156 ? -4.628 25.608 -24.528 1.00 38.47 156 THR A CA 1
ATOM 1256 C C . THR A 1 156 ? -4.527 27.003 -23.932 1.00 38.47 156 THR A C 1
ATOM 1258 O O . THR A 1 156 ? -3.451 27.484 -23.592 1.00 38.47 156 THR A O 1
ATOM 1261 N N . GLY A 1 157 ? -5.670 27.691 -23.874 1.00 32.44 157 GLY A N 1
ATOM 1262 C CA . GLY A 1 157 ? -5.802 28.943 -23.139 1.00 32.44 157 GLY A CA 1
ATOM 1263 C C . GLY A 1 157 ? -5.375 28.742 -21.687 1.00 32.44 157 GLY A C 1
ATOM 1264 O O . GLY A 1 157 ? -5.764 27.759 -21.063 1.00 32.44 157 GLY A O 1
ATOM 1265 N N . GLY A 1 158 ? -4.550 29.666 -21.196 1.00 43.66 158 GLY A N 1
ATOM 1266 C CA . GLY A 1 158 ? -3.961 29.606 -19.867 1.00 43.66 158 GLY A CA 1
ATOM 1267 C C . GLY A 1 158 ? -5.004 29.548 -18.753 1.00 43.66 158 GLY A C 1
ATOM 1268 O O . GLY A 1 158 ? -5.918 30.371 -18.679 1.00 43.66 158 GLY A O 1
ATOM 1269 N N . SER A 1 159 ? -4.804 28.586 -17.866 1.00 34.41 159 SER A N 1
ATOM 1270 C CA . SER A 1 159 ? -5.313 28.536 -16.498 1.00 34.41 159 SER A CA 1
ATOM 1271 C C . SER A 1 159 ? -4.203 27.934 -15.635 1.00 34.41 159 SER A C 1
ATOM 1273 O O . SER A 1 159 ? -3.381 27.204 -16.177 1.00 34.41 159 SER A O 1
ATOM 1275 N N . ASP A 1 160 ? -4.178 28.243 -14.337 1.00 38.06 160 ASP A N 1
ATOM 1276 C CA . ASP A 1 160 ? -3.152 27.926 -13.314 1.00 38.06 160 ASP A CA 1
ATOM 1277 C C . ASP A 1 160 ? -2.776 26.422 -13.108 1.00 38.06 160 ASP A C 1
ATOM 1279 O O . ASP A 1 160 ? -2.345 26.029 -12.026 1.00 38.06 160 ASP A O 1
ATOM 1283 N N . ASP A 1 161 ? -2.925 25.558 -14.115 1.00 38.88 161 ASP A N 1
ATOM 1284 C CA . ASP A 1 161 ? -2.858 24.091 -14.040 1.00 38.88 161 ASP A CA 1
ATOM 1285 C C . ASP A 1 161 ? -1.628 23.462 -14.738 1.00 38.88 161 ASP A C 1
ATOM 1287 O O . ASP A 1 161 ? -1.566 22.240 -14.885 1.00 38.88 161 ASP A O 1
ATOM 1291 N N . ASP A 1 162 ? -0.604 24.242 -15.101 1.00 37.59 162 ASP A N 1
ATOM 1292 C CA . ASP A 1 162 ? 0.677 23.714 -15.614 1.00 37.59 162 ASP A CA 1
ATOM 1293 C C . ASP A 1 162 ? 1.676 23.437 -14.475 1.00 37.59 162 ASP A C 1
ATOM 1295 O O . ASP A 1 162 ? 2.817 23.900 -14.452 1.00 37.59 162 ASP A O 1
ATOM 1299 N N . LEU A 1 163 ? 1.229 22.671 -13.480 1.00 40.28 163 LEU A N 1
ATOM 1300 C CA . LEU A 1 163 ? 2.088 22.160 -12.415 1.00 40.28 163 LEU A CA 1
ATOM 1301 C C . LEU A 1 163 ? 2.492 20.723 -12.744 1.00 40.28 163 LEU A C 1
ATOM 1303 O O . LEU A 1 163 ? 1.669 19.805 -12.678 1.00 40.28 163 LEU A O 1
ATOM 1307 N N . ASP A 1 164 ? 3.766 20.523 -13.082 1.00 51.25 164 ASP A N 1
ATOM 1308 C CA . ASP A 1 164 ? 4.338 19.185 -13.206 1.00 51.25 164 ASP A CA 1
ATOM 1309 C C . ASP A 1 164 ? 4.864 18.705 -11.846 1.00 51.25 164 ASP A C 1
ATOM 1311 O O . ASP A 1 164 ? 5.222 19.487 -10.957 1.00 51.25 164 ASP A O 1
ATOM 1315 N N . PHE A 1 165 ? 4.871 17.393 -11.638 1.00 50.66 165 PHE A N 1
ATOM 1316 C CA . PHE A 1 165 ? 5.269 16.793 -10.367 1.00 50.66 165 PHE A CA 1
ATOM 1317 C C . PHE A 1 165 ? 6.395 15.797 -10.602 1.00 50.66 165 PHE A C 1
ATOM 1319 O O . PHE A 1 165 ? 6.324 14.943 -11.482 1.00 50.66 165 PHE A O 1
ATOM 1326 N N . THR A 1 166 ? 7.426 15.858 -9.767 1.00 50.41 166 THR A N 1
ATOM 1327 C CA . THR A 1 166 ? 8.520 14.886 -9.755 1.00 50.41 166 THR A CA 1
ATOM 1328 C C . THR A 1 166 ? 8.467 14.060 -8.477 1.00 50.41 166 THR A C 1
ATOM 1330 O O . THR A 1 166 ? 8.204 14.570 -7.387 1.00 50.41 166 THR A O 1
ATOM 1333 N N . LEU A 1 167 ? 8.682 12.751 -8.611 1.00 54.31 167 LEU A N 1
ATOM 1334 C CA . LEU A 1 167 ? 8.803 11.840 -7.478 1.00 54.31 167 LEU A CA 1
ATOM 1335 C C . LEU A 1 167 ? 10.285 11.599 -7.202 1.00 54.31 167 LEU A C 1
ATOM 1337 O O . LEU A 1 167 ? 10.950 10.868 -7.938 1.00 54.31 167 LEU A O 1
ATOM 1341 N N . GLU A 1 168 ? 10.810 12.218 -6.149 1.00 55.53 168 GLU A N 1
ATOM 1342 C CA . GLU A 1 168 ? 12.174 11.952 -5.703 1.00 55.53 168 GLU A CA 1
ATOM 1343 C C . GLU A 1 168 ? 12.245 10.617 -4.956 1.00 55.53 168 GLU A C 1
ATOM 1345 O O . GLU A 1 168 ? 11.407 10.317 -4.102 1.00 55.53 168 GLU A O 1
ATOM 1350 N N . GLY A 1 169 ? 13.266 9.819 -5.280 1.00 56.31 169 GLY A N 1
ATOM 1351 C CA . GLY A 1 169 ? 13.516 8.515 -4.659 1.00 56.31 169 GLY A CA 1
ATOM 1352 C C . GLY A 1 169 ? 12.792 7.330 -5.308 1.00 56.31 169 GLY A C 1
ATOM 1353 O O . GLY A 1 169 ? 12.973 6.208 -4.845 1.00 56.31 169 GLY A O 1
ATOM 1354 N N . LEU A 1 170 ? 12.011 7.550 -6.374 1.00 63.81 170 LEU A N 1
ATOM 1355 C CA . LEU A 1 170 ? 11.345 6.472 -7.110 1.00 63.81 170 LEU A CA 1
ATOM 1356 C C . LEU A 1 170 ? 12.340 5.686 -7.976 1.00 63.81 170 LEU A C 1
ATOM 1358 O O . LEU A 1 170 ? 13.060 6.269 -8.788 1.00 63.81 170 LEU A O 1
ATOM 1362 N N . VAL A 1 171 ? 12.307 4.359 -7.860 1.00 66.56 171 VAL A N 1
ATOM 1363 C CA . VAL A 1 171 ? 13.075 3.430 -8.704 1.00 66.56 171 VAL A CA 1
ATOM 1364 C C . VAL A 1 171 ? 12.114 2.578 -9.543 1.00 66.56 171 VAL A C 1
ATOM 1366 O O . VAL A 1 171 ? 11.316 1.824 -8.984 1.00 66.56 171 VAL A O 1
ATOM 1369 N N . LEU A 1 172 ? 12.172 2.692 -10.872 1.00 64.38 172 LEU A N 1
ATOM 1370 C CA . LEU A 1 172 ? 11.380 1.903 -11.832 1.00 64.38 172 LEU A CA 1
ATOM 1371 C C . LEU A 1 172 ? 12.269 0.937 -12.621 1.00 64.38 172 LEU A C 1
ATOM 1373 O O . LEU A 1 172 ? 13.467 1.238 -12.802 1.00 64.38 172 LEU A O 1
#

Secondary structure (DSSP, 8-state):
-HHHHHHHHHHHHHHHHS---EEEEEEEE--TTPPEESS-BTTB--B---EEEEEEEEE-TT--EEEEEEEEE-HHHHHHTTSEE--HHHHH--S----TTTTSPTT-EEEE-HHHHHHHH---PPP-EES---SSPEEEEEEEEE---S---TT----S--EEEEEET---

Radius of gyration: 19.31 Å; chains: 1; bounding box: 42×44×57 Å

Sequence (172 aa):
KEWRSLEDYILKKESAANKLKICVFTGPVLDPEDPVFVTDVKGERVQIPTLFWKLVYFTTDDKTLSRVGFLMGQKNLLLKRNIAKPYESELEAVVVKPKVFDDYDDAATYQVNVDVIEKLTGFAFPKAKDTYKDTRSIKIVLKQVEISDLESFPGTGGSDDDLDFTLEGLVL

pLDDT: mean 70.37, std 19.45, range [32.44, 93.88]

Foldseek 3Di:
DVVVLVVVCCCVVQCVVDVKDKDKDKDAQDDPFAFWFPDADVNHTDGDGFKMKMKMWIADPVRFIEIWMKMAGARVVCVVVSRTDGGPVVVVPPDDDPPVPPPGDHGWMWTDWVVVVCVRRVDDDDDGHYQDDDHDIHTWDKDWDQPPDDDDDPDDDDDPPRIDIDTPPDGD